Protein AF-A0AB39PQC6-F1 (afdb_monomer)

Organism: NCBI:txid3238628

pLDDT: mean 89.3, std 11.29, range [40.22, 97.56]

Foldseek 3Di:
DDDDPPPPDPDDPVRVVVVVVVCVVCVVVVVLVVVVVVVVVPDDQQDWDDDPNDIDGHHDPLLVVLLVQLVVLVVLLVVLVVVVVVVDDDDPVSVVSNVVSVVSNVVSCVSCVVVVRCVSVVDD

Nearest PDB structures (foldseek):
  6s1k-assembly1_E  TM=5.205E-01  e=8.212E+00  Escherichia coli str. K-12 substr. MG1655star
  9c3f-assembly1_A  TM=5.166E-01  e=9.930E+00  Escherichia coli

Solvent-accessible surface area (backbone atoms only — not comparable to full-atom values): 7220 Å² total; per-residue (Å²): 140,84,84,82,75,80,78,77,72,78,73,53,73,69,54,50,56,48,49,53,51,50,52,63,66,44,46,60,59,55,51,50,51,52,51,50,52,57,55,58,73,69,56,51,74,76,41,70,48,74,56,96,90,41,81,45,69,41,65,51,68,71,50,54,50,25,50,52,46,25,54,54,21,48,52,52,37,51,55,51,50,53,46,47,71,69,71,47,85,69,53,76,65,55,54,50,52,38,55,51,21,55,52,44,31,51,54,18,48,50,52,24,50,76,71,72,45,35,68,82,74,77,52,128

Mean predicted aligned error: 9.03 Å

Radius of gyration: 25.2 Å; Cα contacts (8 Å, |Δi|>4): 73; chains: 1; bounding box: 43×42×68 Å

Sequence (124 aa):
MTTATTPTSPLSPAAEAALHRLEAAFSPVLAEQRSIEHRLARLAVGESATVNGTEVTVVSLAVAEALTVHETAAVRAAELAAKAASGVDLPALDVRAWGFAEELMAGARATLAKAGRLDLIGVS

Structure (mmCIF, N/CA/C/O backbone):
data_AF-A0AB39PQC6-F1
#
_entry.id   AF-A0AB39PQC6-F1
#
loop_
_atom_site.group_PDB
_atom_site.id
_atom_site.type_symbol
_atom_site.label_atom_id
_atom_site.label_alt_id
_atom_site.label_comp_id
_atom_site.label_asym_id
_atom_site.label_entity_id
_atom_site.label_seq_id
_atom_site.pdbx_PDB_ins_code
_atom_site.Cartn_x
_atom_site.Cartn_y
_atom_site.Cartn_z
_atom_site.occupancy
_atom_site.B_iso_or_equiv
_atom_site.auth_seq_id
_atom_site.auth_comp_id
_atom_site.auth_asym_id
_atom_site.auth_atom_id
_atom_site.pdbx_PDB_model_num
ATOM 1 N N . MET A 1 1 ? 26.609 6.026 48.887 1.00 45.53 1 MET A N 1
ATOM 2 C CA . MET A 1 1 ? 25.686 5.893 47.739 1.00 45.53 1 MET A CA 1
ATOM 3 C C . MET A 1 1 ? 24.446 6.700 48.068 1.00 45.53 1 MET A C 1
ATOM 5 O O . MET A 1 1 ? 23.686 6.283 48.927 1.00 45.53 1 MET A O 1
ATOM 9 N N . THR A 1 2 ? 24.301 7.885 47.482 1.00 40.22 2 THR A N 1
ATOM 10 C CA . THR A 1 2 ? 23.193 8.808 47.767 1.00 40.22 2 THR A CA 1
ATOM 11 C C . THR A 1 2 ? 22.252 8.772 46.570 1.00 40.22 2 THR A C 1
ATOM 13 O O . THR A 1 2 ? 22.632 9.173 45.474 1.00 40.22 2 THR A O 1
ATOM 16 N N . THR A 1 3 ? 21.053 8.223 46.749 1.00 52.97 3 THR A N 1
ATOM 17 C CA . THR A 1 3 ? 20.003 8.219 45.728 1.00 52.97 3 THR A CA 1
ATOM 18 C C . THR A 1 3 ? 19.433 9.628 45.610 1.00 52.97 3 THR A C 1
ATOM 20 O O . THR A 1 3 ? 18.720 10.085 46.501 1.00 52.97 3 THR A O 1
ATOM 23 N N . ALA A 1 4 ? 19.764 10.332 44.529 1.00 46.00 4 ALA A N 1
ATOM 24 C CA . ALA A 1 4 ? 19.100 11.577 44.175 1.00 46.00 4 ALA A CA 1
ATOM 25 C C . ALA A 1 4 ? 17.683 11.250 43.683 1.00 46.00 4 ALA A C 1
ATOM 27 O O . ALA A 1 4 ? 17.484 10.858 42.537 1.00 46.00 4 ALA A O 1
ATOM 28 N N . THR A 1 5 ? 16.691 11.386 44.559 1.00 61.34 5 THR A N 1
ATOM 29 C CA . THR A 1 5 ? 15.297 11.543 44.144 1.00 61.34 5 THR A CA 1
ATOM 30 C C . THR A 1 5 ? 15.177 12.935 43.546 1.00 61.34 5 THR A C 1
ATOM 32 O O . THR A 1 5 ? 15.201 13.916 44.288 1.00 61.34 5 THR A O 1
ATOM 35 N N . THR A 1 6 ? 15.102 13.054 42.223 1.00 59.78 6 THR A N 1
ATOM 36 C CA . THR A 1 6 ? 14.716 14.321 41.597 1.00 59.78 6 THR A CA 1
ATOM 37 C C . THR A 1 6 ? 13.304 14.648 42.090 1.00 59.78 6 THR A C 1
ATOM 39 O O . THR A 1 6 ? 12.382 13.893 41.778 1.00 59.78 6 THR A O 1
ATOM 42 N N . PRO A 1 7 ? 13.089 15.712 42.882 1.00 52.94 7 PRO A N 1
ATOM 43 C CA . PRO A 1 7 ? 11.742 16.138 43.199 1.00 52.94 7 PRO A CA 1
ATOM 44 C C . PRO A 1 7 ? 11.214 16.796 41.929 1.00 52.94 7 PRO A C 1
ATOM 46 O O . PRO A 1 7 ? 11.633 17.899 41.576 1.00 52.94 7 PRO A O 1
ATOM 49 N N . THR A 1 8 ? 10.339 16.118 41.191 1.00 69.19 8 THR A N 1
ATOM 50 C CA . THR A 1 8 ? 9.530 16.809 40.191 1.00 69.19 8 THR A CA 1
ATOM 51 C C . THR A 1 8 ? 8.573 17.680 40.988 1.00 69.19 8 THR A C 1
ATOM 53 O O . THR A 1 8 ? 7.613 17.176 41.568 1.00 69.19 8 THR A O 1
ATOM 56 N N . SER A 1 9 ? 8.895 18.969 41.120 1.00 72.44 9 SER A N 1
ATOM 57 C CA . SER A 1 9 ? 7.974 19.939 41.705 1.00 72.44 9 SER A CA 1
ATOM 58 C C . SER A 1 9 ? 6.587 19.732 41.090 1.00 72.44 9 SER A C 1
ATOM 60 O O . SER A 1 9 ? 6.507 19.526 39.873 1.00 72.44 9 SER A O 1
ATOM 62 N N . PRO A 1 10 ? 5.508 19.757 41.893 1.00 77.56 10 PRO A N 1
ATOM 63 C CA . PRO A 1 10 ? 4.165 19.631 41.353 1.00 77.56 10 PRO A CA 1
ATOM 64 C C . PRO A 1 10 ? 3.957 20.690 40.268 1.00 77.56 10 PRO A C 1
ATOM 66 O O . PRO A 1 10 ? 4.463 21.813 40.377 1.00 77.56 10 PRO A O 1
ATOM 69 N N . LEU A 1 11 ? 3.263 20.302 39.197 1.00 80.06 11 LEU A N 1
ATOM 70 C CA . LEU A 1 11 ? 2.952 21.201 38.091 1.00 80.06 11 LEU A CA 1
ATOM 71 C C . LEU A 1 11 ? 2.292 22.466 38.640 1.00 80.06 11 LEU A C 1
ATOM 73 O O . LEU A 1 11 ? 1.484 22.418 39.567 1.00 80.06 11 LEU A O 1
ATOM 77 N N . SER A 1 12 ? 2.641 23.617 38.069 1.00 91.19 12 SER A N 1
ATOM 78 C CA . SER A 1 12 ? 1.917 24.836 38.405 1.00 91.19 12 SER A CA 1
ATOM 79 C C . SER A 1 12 ? 0.453 24.691 37.959 1.00 91.19 12 SER A C 1
ATOM 81 O O . SER A 1 12 ? 0.194 24.046 36.938 1.00 91.19 12 SER A O 1
ATOM 83 N N . PRO A 1 13 ? -0.509 25.339 38.638 1.00 91.50 13 PRO A N 1
ATOM 84 C CA . PRO A 1 13 ? -1.919 25.285 38.236 1.00 91.50 13 PRO A CA 1
ATOM 85 C C . PRO A 1 13 ? -2.149 25.696 36.772 1.00 91.50 13 PRO A C 1
ATOM 87 O O . PRO A 1 13 ? -3.032 25.181 36.091 1.00 91.50 13 PRO A O 1
ATOM 90 N N . ALA A 1 14 ? -1.316 26.604 36.254 1.00 91.88 14 ALA A N 1
ATOM 91 C CA . ALA A 1 14 ? -1.351 27.010 34.853 1.00 91.88 14 ALA A CA 1
ATOM 92 C C . ALA A 1 14 ? -0.907 25.888 33.896 1.00 91.88 14 ALA A C 1
ATOM 94 O O . ALA A 1 14 ? -1.495 25.737 32.824 1.00 91.88 14 ALA A O 1
ATOM 95 N N . ALA A 1 15 ? 0.110 25.106 34.273 1.00 90.06 15 ALA A N 1
ATOM 96 C CA . ALA A 1 15 ? 0.572 23.962 33.492 1.00 90.06 15 ALA A CA 1
ATOM 97 C C . ALA A 1 15 ? -0.457 22.820 33.501 1.00 90.06 15 ALA A C 1
ATOM 99 O O . ALA A 1 15 ? -0.721 22.233 32.456 1.00 90.06 15 ALA A O 1
ATOM 100 N N . GLU A 1 16 ? -1.106 22.567 34.637 1.00 92.19 16 GLU A N 1
ATOM 101 C CA . GLU A 1 16 ? -2.185 21.579 34.759 1.00 92.19 16 GLU A CA 1
ATOM 102 C C . GLU A 1 16 ? -3.410 21.965 33.910 1.00 92.19 16 GLU A C 1
ATOM 104 O O . GLU A 1 16 ? -3.900 21.176 33.102 1.00 92.19 16 GLU A O 1
ATOM 109 N N . ALA A 1 17 ? -3.835 23.232 33.969 1.00 93.19 17 ALA A N 1
ATOM 110 C CA . ALA A 1 17 ? -4.906 23.744 33.115 1.00 93.19 17 ALA A CA 1
ATOM 111 C C . ALA A 1 17 ? -4.545 23.736 31.615 1.00 93.19 17 ALA A C 1
ATOM 113 O O . ALA A 1 17 ? -5.422 23.633 30.754 1.00 93.19 17 ALA A O 1
ATOM 114 N N . ALA A 1 18 ? -3.264 23.883 31.261 1.00 93.62 18 ALA A N 1
ATOM 115 C CA . ALA A 1 18 ? -2.808 23.732 29.880 1.00 93.62 18 ALA A CA 1
ATOM 116 C C . ALA A 1 18 ? -2.869 22.267 29.421 1.00 93.62 18 ALA A C 1
ATOM 118 O O . ALA A 1 18 ? -3.354 22.011 28.320 1.00 93.62 18 ALA A O 1
ATOM 119 N N . LEU A 1 19 ? -2.459 21.321 30.271 1.00 92.62 19 LEU A N 1
ATOM 120 C CA . LEU A 1 19 ? -2.530 19.890 29.980 1.00 92.62 19 LEU A CA 1
ATOM 121 C C . LEU A 1 19 ? -3.979 19.433 29.768 1.00 92.62 19 LEU A C 1
ATOM 123 O O . LEU A 1 19 ? -4.273 18.829 28.743 1.00 92.62 19 LEU A O 1
ATOM 127 N N . HIS A 1 20 ? -4.904 19.828 30.645 1.00 93.12 20 HIS A N 1
ATOM 128 C CA . HIS A 1 20 ? -6.323 19.500 30.477 1.00 93.12 20 HIS A CA 1
ATOM 129 C C . HIS A 1 20 ? -6.934 20.079 29.198 1.00 93.12 20 HIS A C 1
ATOM 131 O O . HIS A 1 20 ? -7.765 19.436 28.560 1.00 93.12 20 HIS A O 1
ATOM 137 N N . ARG A 1 21 ? -6.517 21.282 28.781 1.00 94.81 21 ARG A N 1
ATOM 138 C CA . ARG A 1 21 ? -6.952 21.851 27.495 1.00 94.81 21 ARG A CA 1
ATOM 139 C C . ARG A 1 21 ? -6.403 21.066 26.308 1.00 94.81 21 ARG A C 1
ATOM 141 O O . ARG A 1 21 ? -7.135 20.877 25.342 1.00 94.81 21 ARG A O 1
ATOM 148 N N . LEU A 1 22 ? -5.154 20.602 26.379 1.00 93.75 22 LEU A N 1
ATOM 149 C CA . LEU A 1 22 ? -4.573 19.736 25.351 1.00 93.75 22 LEU A CA 1
ATOM 150 C C . LEU A 1 22 ? -5.313 18.396 25.285 1.00 93.75 22 LEU A C 1
ATOM 152 O O . LEU A 1 22 ? -5.745 17.998 24.209 1.00 93.75 22 LEU A O 1
ATOM 156 N N . GLU A 1 23 ? -5.535 17.738 26.422 1.00 93.25 23 GLU A N 1
ATOM 157 C CA . GLU A 1 23 ? -6.298 16.487 26.493 1.00 93.25 23 GLU A CA 1
ATOM 158 C C . GLU A 1 23 ? -7.704 16.650 25.910 1.00 93.25 23 GLU A C 1
ATOM 160 O O . GLU A 1 23 ? -8.120 15.858 25.064 1.00 93.25 23 GLU A O 1
ATOM 165 N N . ALA A 1 24 ? -8.416 17.714 26.294 1.00 93.44 24 ALA A N 1
ATOM 166 C CA . ALA A 1 24 ? -9.741 18.012 25.764 1.00 93.44 24 ALA A CA 1
ATOM 167 C C . ALA A 1 24 ? -9.720 18.281 24.250 1.00 93.44 24 ALA A C 1
ATOM 169 O O . ALA A 1 24 ? -10.634 17.855 23.546 1.00 93.44 24 ALA A O 1
ATOM 170 N N . ALA A 1 25 ? -8.680 18.946 23.740 1.00 94.69 25 ALA A N 1
ATOM 171 C CA . ALA A 1 25 ? -8.533 19.229 22.315 1.00 94.69 25 ALA A CA 1
ATOM 172 C C . ALA A 1 25 ? -8.248 17.967 21.482 1.00 94.69 25 ALA A C 1
ATOM 174 O O . ALA A 1 25 ? -8.769 17.842 20.376 1.00 94.69 25 ALA A O 1
ATOM 175 N N . PHE A 1 26 ? -7.455 17.021 21.999 1.00 94.38 26 PHE A N 1
ATOM 176 C CA . PHE A 1 26 ? -7.090 15.795 21.275 1.00 94.38 26 PHE A CA 1
ATOM 177 C C . PHE A 1 26 ? -8.070 14.633 21.472 1.00 94.38 26 PHE A C 1
ATOM 179 O O . PHE A 1 26 ? -8.106 13.722 20.644 1.00 94.38 26 PHE A O 1
ATOM 186 N N . SER A 1 27 ? -8.883 14.654 22.532 1.00 95.56 27 SER A N 1
ATOM 187 C CA . SER A 1 27 ? -9.827 13.574 22.846 1.00 95.56 27 SER A CA 1
ATOM 188 C C . SER A 1 27 ? -10.765 13.208 21.680 1.00 95.56 27 SER A C 1
ATOM 190 O O . SER A 1 27 ? -10.879 12.015 21.382 1.00 95.56 27 SER A O 1
ATOM 192 N N . PRO A 1 28 ? -11.366 14.165 20.937 1.00 93.88 28 PRO A N 1
ATOM 193 C CA . PRO A 1 28 ? -12.215 13.836 19.790 1.00 93.88 28 PRO A CA 1
ATOM 194 C C . PRO A 1 28 ? -11.461 13.099 18.677 1.00 93.88 28 PRO A C 1
ATOM 196 O O . PRO A 1 28 ? -11.963 12.105 18.160 1.00 93.88 28 PRO A O 1
ATOM 199 N N . VAL A 1 29 ? -10.237 13.536 18.360 1.00 93.62 29 VAL A N 1
ATOM 200 C CA . VAL A 1 29 ? -9.404 12.928 17.308 1.00 93.62 29 VAL A CA 1
ATOM 201 C C . VAL A 1 29 ? -9.011 11.502 17.688 1.00 93.62 29 VAL A C 1
ATOM 203 O O . VAL A 1 29 ? -9.097 10.591 16.869 1.00 93.62 29 VAL A O 1
ATOM 206 N N . LEU A 1 30 ? -8.641 11.273 18.951 1.00 92.81 30 LEU A N 1
ATOM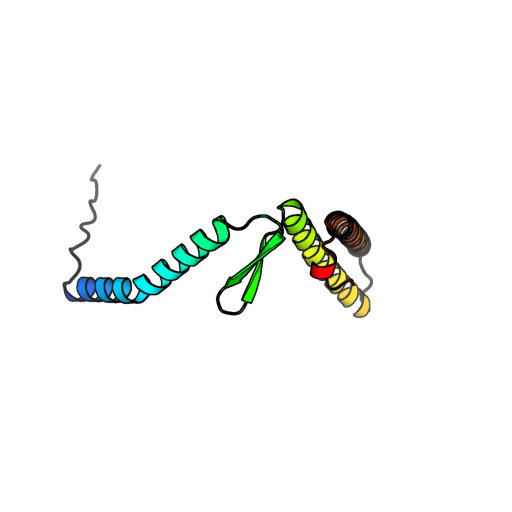 207 C CA . LEU A 1 30 ? -8.323 9.930 19.444 1.00 92.81 30 LEU A CA 1
ATOM 208 C C . LEU A 1 30 ? -9.554 9.012 19.455 1.00 92.81 30 LEU A C 1
ATOM 210 O O . LEU A 1 30 ? -9.440 7.822 19.158 1.00 92.81 30 LEU A O 1
ATOM 214 N N . ALA A 1 31 ? -10.731 9.544 19.794 1.00 93.62 31 ALA A N 1
ATOM 215 C CA . ALA A 1 31 ? -11.981 8.790 19.749 1.00 93.62 31 ALA A CA 1
ATOM 216 C C . ALA A 1 31 ? -12.358 8.406 18.309 1.00 93.62 31 ALA A C 1
ATOM 218 O O . ALA A 1 31 ? -12.741 7.262 18.055 1.00 93.62 31 ALA A O 1
ATOM 219 N N . GLU A 1 32 ? -12.201 9.333 17.363 1.00 92.94 32 GLU A N 1
ATOM 220 C CA . GLU A 1 32 ? -12.415 9.084 15.939 1.00 92.94 32 GLU A CA 1
ATOM 221 C C . GLU A 1 32 ? -11.437 8.038 15.397 1.00 92.94 32 GLU A C 1
ATOM 223 O O . GLU A 1 32 ? -11.872 7.067 14.777 1.00 92.94 32 GLU A O 1
ATOM 228 N N . GLN A 1 33 ? -10.143 8.161 15.706 1.00 93.06 33 GLN A N 1
ATOM 229 C CA . GLN A 1 33 ? -9.131 7.183 15.309 1.00 93.06 33 GLN A CA 1
ATOM 230 C C . GLN A 1 33 ? -9.490 5.772 15.792 1.00 93.06 33 GLN A C 1
ATOM 232 O O . GLN A 1 33 ? -9.517 4.839 14.994 1.00 93.06 33 GLN A O 1
ATOM 237 N N . ARG A 1 34 ? -9.840 5.606 17.074 1.00 94.50 34 ARG A N 1
ATOM 238 C CA . ARG A 1 34 ? -10.240 4.295 17.619 1.00 94.50 34 ARG A CA 1
ATOM 239 C C . ARG A 1 34 ? -11.502 3.749 16.958 1.00 94.50 34 ARG A C 1
ATOM 241 O O . ARG A 1 34 ? -11.621 2.543 16.756 1.00 94.50 34 ARG A O 1
ATOM 248 N N . SER A 1 35 ? -12.451 4.622 16.624 1.00 93.00 35 SER A N 1
ATOM 249 C CA . SER A 1 35 ? -13.657 4.239 15.886 1.00 93.00 35 SER A CA 1
ATOM 250 C C . SER A 1 35 ? -13.310 3.731 14.484 1.00 93.00 35 SER A C 1
ATOM 252 O O . SER A 1 35 ? -13.818 2.691 14.062 1.00 93.00 35 SER A O 1
ATOM 254 N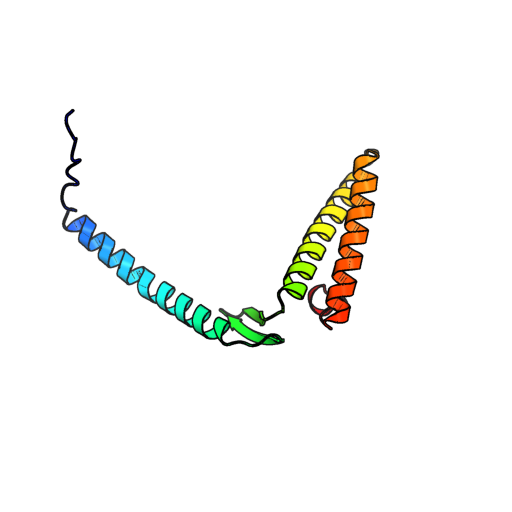 N . ILE A 1 36 ? -12.399 4.413 13.781 1.00 93.00 36 ILE A N 1
ATOM 255 C CA . ILE A 1 36 ? -11.882 3.981 12.478 1.00 93.00 36 ILE A CA 1
ATOM 256 C C . ILE A 1 36 ? -11.171 2.633 12.612 1.00 93.00 36 ILE A C 1
ATOM 258 O O . ILE A 1 36 ? -11.527 1.702 11.897 1.00 93.00 36 ILE A O 1
ATOM 262 N N . GLU A 1 37 ? -10.241 2.487 13.557 1.00 93.00 37 GLU A N 1
ATOM 263 C CA . GLU A 1 37 ? -9.526 1.230 13.815 1.00 93.00 37 GLU A CA 1
ATOM 264 C C . GLU A 1 37 ? -10.498 0.075 14.079 1.00 93.00 37 GLU A C 1
ATOM 266 O O . GLU A 1 37 ? -10.382 -0.988 13.471 1.00 93.00 37 GLU A O 1
ATOM 271 N N . HIS A 1 38 ? -11.510 0.292 14.924 1.00 93.69 38 HIS A N 1
ATOM 272 C CA . HIS A 1 38 ? -12.511 -0.726 15.223 1.00 93.69 38 HIS A CA 1
ATOM 273 C C . HIS A 1 38 ? -13.365 -1.089 14.003 1.00 93.69 38 HIS A C 1
ATOM 275 O O . HIS A 1 38 ? -13.695 -2.258 13.809 1.00 93.69 38 HIS A O 1
ATOM 281 N N . ARG A 1 39 ? -13.727 -0.109 13.169 1.00 91.31 39 ARG A N 1
ATOM 282 C CA . ARG A 1 39 ? -14.455 -0.355 11.916 1.00 91.31 39 ARG A CA 1
ATOM 283 C C . ARG A 1 39 ? -13.606 -1.160 10.936 1.00 91.31 39 ARG A C 1
ATOM 285 O O . ARG A 1 39 ? -14.099 -2.143 10.398 1.00 91.31 39 ARG A O 1
ATOM 292 N N . LEU A 1 40 ? -12.347 -0.772 10.742 1.00 91.69 40 LEU A N 1
ATOM 293 C CA . LEU A 1 40 ? -11.429 -1.435 9.815 1.00 91.69 40 LEU A CA 1
ATOM 294 C C . LEU A 1 40 ? -11.084 -2.859 10.264 1.00 91.69 40 LEU A C 1
ATOM 296 O O . LEU A 1 40 ? -11.050 -3.761 9.436 1.00 91.69 40 LEU A O 1
ATOM 300 N N . ALA A 1 41 ? -10.912 -3.093 11.567 1.00 91.44 41 ALA A N 1
ATOM 301 C CA . ALA A 1 41 ? -10.612 -4.418 12.115 1.00 91.44 41 ALA A CA 1
ATOM 302 C C . ALA A 1 41 ? -11.730 -5.455 11.895 1.00 91.44 41 ALA A C 1
ATOM 304 O O . ALA A 1 41 ? -11.504 -6.650 12.074 1.00 91.44 41 ALA A O 1
ATOM 305 N N . ARG A 1 42 ? -12.943 -5.010 11.545 1.00 93.56 42 ARG A N 1
ATOM 306 C CA . ARG A 1 42 ? -14.094 -5.884 11.277 1.00 93.56 42 ARG A CA 1
ATOM 307 C C . ARG A 1 42 ? -14.268 -6.213 9.799 1.00 93.56 42 ARG A C 1
ATOM 309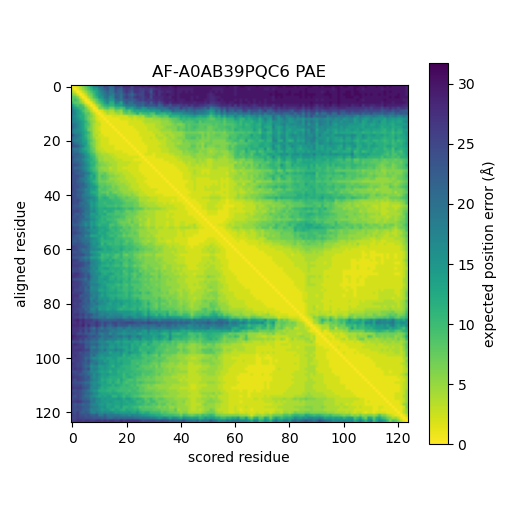 O O . ARG A 1 42 ? -15.112 -7.050 9.493 1.00 93.56 42 ARG A O 1
ATOM 316 N N . LEU A 1 43 ? -13.510 -5.563 8.919 1.00 94.56 43 LEU A N 1
ATOM 317 C CA . LEU A 1 43 ? -13.591 -5.797 7.486 1.00 94.56 43 LEU A CA 1
ATOM 318 C C . LEU A 1 43 ? -12.894 -7.107 7.118 1.00 94.56 43 LEU A C 1
ATOM 320 O O . LEU A 1 43 ? -11.783 -7.394 7.572 1.00 94.56 43 LEU A O 1
ATOM 324 N N . ALA A 1 44 ? -13.543 -7.894 6.268 1.00 93.75 44 ALA A N 1
ATOM 325 C CA . ALA A 1 44 ? -12.950 -9.082 5.674 1.00 93.75 44 ALA A CA 1
ATOM 326 C C . ALA A 1 44 ? -12.070 -8.724 4.463 1.00 93.75 44 ALA A C 1
ATOM 328 O O . ALA A 1 44 ? -12.207 -7.665 3.853 1.00 93.75 44 ALA A O 1
ATOM 329 N N . VAL A 1 45 ? -11.168 -9.632 4.074 1.00 92.69 45 VAL A N 1
ATOM 330 C CA . VAL A 1 45 ? -10.368 -9.471 2.848 1.00 92.69 45 VAL A CA 1
ATOM 331 C C . VAL A 1 45 ? -11.292 -9.308 1.638 1.00 92.69 45 VAL A C 1
ATOM 333 O O . VAL A 1 45 ? -12.168 -10.137 1.408 1.00 92.69 45 VAL A O 1
ATOM 336 N N . GLY A 1 46 ? -11.054 -8.261 0.850 1.00 90.06 46 GLY A N 1
ATOM 337 C CA . GLY A 1 46 ? -11.861 -7.876 -0.306 1.00 90.06 46 GLY A CA 1
ATOM 338 C C . GLY A 1 46 ? -12.939 -6.835 0.001 1.00 90.06 46 GLY A C 1
ATOM 339 O O . GLY A 1 46 ? -13.471 -6.250 -0.937 1.00 90.06 46 GLY A O 1
ATOM 340 N N . GLU A 1 47 ? -13.241 -6.562 1.273 1.00 94.50 47 GLU A N 1
ATOM 341 C CA . GLU A 1 47 ? -14.179 -5.501 1.646 1.00 94.50 47 GLU A CA 1
ATOM 342 C C . GLU A 1 47 ? -13.522 -4.118 1.602 1.00 94.50 47 GLU A C 1
ATOM 344 O O . GLU A 1 47 ? -12.327 -3.964 1.878 1.00 94.50 47 GLU A O 1
ATOM 349 N N . SER A 1 48 ? -14.332 -3.105 1.289 1.00 93.06 48 SER A N 1
ATOM 350 C CA . SER A 1 48 ? -13.919 -1.703 1.228 1.00 93.06 48 SER A CA 1
ATOM 351 C C . SER A 1 48 ? -14.669 -0.851 2.248 1.00 93.06 48 SER A C 1
ATOM 353 O O . SER A 1 48 ? -15.832 -1.103 2.567 1.00 93.06 48 SER A O 1
ATOM 355 N N . ALA A 1 49 ? -14.020 0.209 2.722 1.00 94.00 49 ALA A N 1
ATOM 356 C CA . ALA A 1 49 ? -14.639 1.256 3.521 1.00 94.00 49 ALA A CA 1
ATOM 357 C C . ALA A 1 49 ? -14.071 2.629 3.162 1.00 94.00 49 ALA A C 1
ATOM 359 O O . ALA A 1 49 ? -12.910 2.762 2.788 1.00 94.00 49 ALA A O 1
ATOM 360 N N . THR A 1 50 ? -14.874 3.676 3.341 1.00 94.12 50 THR A N 1
ATOM 361 C CA . THR A 1 50 ? -14.404 5.058 3.211 1.00 94.12 50 THR A CA 1
ATOM 362 C C . THR A 1 50 ? -13.897 5.577 4.557 1.00 94.12 50 THR A C 1
ATOM 364 O O . THR A 1 50 ? -14.640 5.608 5.547 1.00 94.12 50 THR A O 1
ATOM 367 N N . VAL A 1 51 ? -12.640 6.017 4.579 1.00 92.38 51 VAL A N 1
ATOM 368 C CA . VAL A 1 51 ? -11.967 6.671 5.706 1.00 92.38 51 VAL A CA 1
ATOM 369 C C . VAL A 1 51 ? -11.581 8.077 5.262 1.00 92.38 51 VAL A C 1
ATOM 371 O O . VAL A 1 51 ? -10.779 8.240 4.349 1.00 92.38 51 VAL A O 1
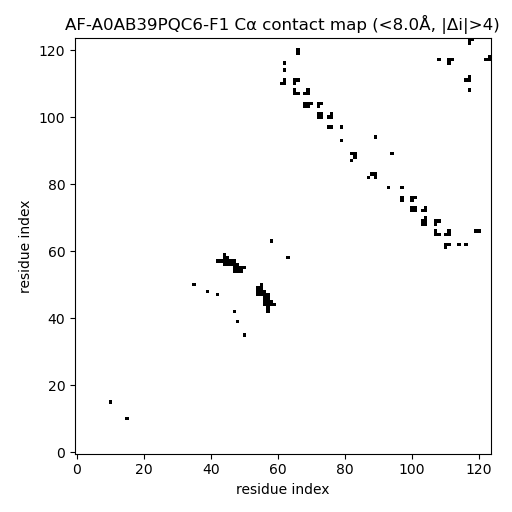ATOM 374 N N . ASN A 1 52 ? -12.176 9.105 5.873 1.00 90.38 52 ASN A N 1
ATOM 375 C CA . ASN A 1 52 ? -11.896 10.516 5.563 1.00 90.38 52 ASN A CA 1
ATOM 376 C C . ASN A 1 52 ? -11.991 10.853 4.059 1.00 90.38 52 ASN A C 1
ATOM 378 O O . ASN A 1 52 ? -11.156 11.568 3.515 1.00 90.38 52 ASN A O 1
ATOM 382 N N . GLY A 1 53 ? -12.991 10.292 3.369 1.00 91.88 53 GLY A N 1
ATOM 383 C CA . GLY A 1 53 ? -13.194 10.472 1.924 1.00 91.88 53 GLY A CA 1
ATOM 384 C C . GLY A 1 53 ? -12.307 9.600 1.028 1.00 91.88 53 GLY A C 1
ATOM 385 O O . GLY A 1 53 ? -12.498 9.600 -0.183 1.00 91.88 53 GLY A O 1
ATOM 386 N N . THR A 1 54 ? -11.384 8.829 1.604 1.00 92.12 54 THR A N 1
ATOM 387 C CA . THR A 1 54 ? -10.521 7.890 0.878 1.00 92.12 54 THR A CA 1
ATOM 388 C C . THR A 1 54 ? -11.101 6.486 0.967 1.00 92.12 54 THR A C 1
ATOM 390 O O . THR A 1 54 ? -11.396 6.006 2.062 1.00 92.12 54 THR A O 1
ATOM 393 N N . GLU A 1 55 ? -11.290 5.821 -0.169 1.00 91.88 55 GLU A N 1
ATOM 394 C CA . GLU A 1 55 ? -11.655 4.405 -0.187 1.00 91.88 55 GLU A CA 1
ATOM 395 C C . GLU A 1 55 ? -10.443 3.545 0.193 1.00 91.88 55 GLU A C 1
ATOM 397 O O . GLU A 1 55 ? -9.346 3.720 -0.332 1.00 91.88 55 GLU A O 1
ATOM 402 N N . VAL A 1 56 ? -10.648 2.624 1.130 1.00 91.88 56 VAL A N 1
ATOM 403 C CA . VAL A 1 56 ? -9.643 1.683 1.617 1.00 91.88 56 VAL A CA 1
ATOM 404 C C . VAL A 1 56 ? -10.203 0.278 1.455 1.00 91.88 56 VAL A C 1
ATOM 406 O O . VAL A 1 56 ? -11.283 -0.007 1.966 1.00 91.88 56 VAL A O 1
ATOM 409 N N . THR A 1 57 ? -9.463 -0.604 0.786 1.00 92.19 57 THR A N 1
ATOM 410 C CA . THR A 1 57 ? -9.829 -2.017 0.610 1.00 92.19 57 THR A CA 1
ATOM 411 C C . THR A 1 57 ? -8.907 -2.905 1.427 1.00 92.19 57 THR A C 1
ATOM 413 O O . THR A 1 57 ? -7.684 -2.780 1.348 1.00 92.19 57 THR A O 1
ATOM 416 N N . VAL A 1 58 ? -9.475 -3.853 2.169 1.00 94.12 58 VAL A N 1
ATOM 417 C CA . VAL A 1 58 ? -8.682 -4.858 2.877 1.00 94.12 58 VAL A CA 1
ATOM 418 C C . VAL A 1 58 ? -8.157 -5.881 1.881 1.00 94.12 58 VAL A C 1
ATOM 420 O O . VAL A 1 58 ? -8.905 -6.476 1.106 1.00 94.12 58 VAL A O 1
ATOM 423 N N . VAL A 1 59 ? -6.853 -6.123 1.920 1.00 94.38 59 VAL A N 1
ATOM 424 C CA . VAL A 1 59 ? -6.187 -7.134 1.101 1.00 94.38 59 VAL A CA 1
ATOM 425 C C . VAL A 1 59 ? -5.547 -8.195 1.986 1.00 94.38 59 VAL A C 1
ATOM 427 O O . VAL A 1 59 ? -5.306 -7.979 3.172 1.00 94.38 59 VAL A O 1
ATOM 430 N N . SER A 1 60 ? -5.270 -9.365 1.412 1.00 94.75 60 SER A N 1
ATOM 431 C CA . SER A 1 60 ? -4.453 -10.361 2.108 1.00 94.75 60 SER A CA 1
ATOM 432 C C . SER A 1 60 ? -3.019 -9.852 2.289 1.00 94.75 60 SER A C 1
ATOM 434 O O . SER A 1 60 ? -2.539 -9.056 1.478 1.00 94.75 60 SER A O 1
ATOM 436 N N . LEU A 1 61 ? -2.310 -10.365 3.300 1.00 94.44 61 LEU A N 1
ATOM 437 C CA . LEU A 1 61 ? -0.899 -10.030 3.525 1.00 94.44 61 LEU A CA 1
ATOM 438 C C . LEU A 1 61 ? -0.047 -10.282 2.270 1.00 94.44 61 LEU A C 1
ATOM 440 O O . LEU A 1 61 ? 0.719 -9.414 1.875 1.00 94.44 61 LEU A O 1
ATOM 444 N N . ALA A 1 62 ? -0.263 -11.404 1.579 1.00 94.38 62 ALA A N 1
ATOM 445 C CA . ALA A 1 62 ? 0.459 -11.730 0.348 1.00 94.38 62 ALA A CA 1
ATOM 446 C C . ALA A 1 62 ? 0.237 -10.697 -0.775 1.00 94.38 62 ALA A C 1
ATOM 448 O O . ALA A 1 62 ? 1.149 -10.415 -1.548 1.00 94.38 62 ALA A O 1
ATOM 449 N N . VAL A 1 63 ? -0.965 -10.115 -0.871 1.00 96.19 63 VAL A N 1
ATOM 450 C CA . VAL A 1 63 ? -1.259 -9.040 -1.836 1.00 96.19 63 VAL A CA 1
ATOM 451 C C . VAL A 1 63 ? -0.580 -7.735 -1.421 1.00 96.19 63 VAL A C 1
ATOM 453 O O . VAL A 1 63 ? -0.006 -7.068 -2.276 1.00 96.19 63 VAL A O 1
ATOM 456 N N . ALA A 1 64 ? -0.595 -7.388 -0.130 1.00 95.62 64 ALA A N 1
ATOM 457 C CA . ALA A 1 64 ? 0.093 -6.200 0.380 1.00 95.62 64 ALA A CA 1
ATOM 458 C C . ALA A 1 64 ? 1.619 -6.281 0.175 1.00 95.62 64 ALA A C 1
ATOM 460 O O . ALA A 1 64 ? 2.243 -5.318 -0.273 1.00 95.62 64 ALA A O 1
ATOM 461 N N . GLU A 1 65 ? 2.212 -7.446 0.446 1.00 97.12 65 GLU A N 1
ATOM 462 C CA . GLU A 1 65 ? 3.633 -7.716 0.211 1.00 97.12 65 GLU A CA 1
ATOM 463 C C . GLU A 1 65 ? 3.973 -7.622 -1.278 1.00 97.12 65 GLU A C 1
ATOM 465 O O . GLU A 1 65 ? 4.922 -6.932 -1.647 1.00 97.12 65 GLU A O 1
ATOM 470 N N . ALA A 1 66 ? 3.170 -8.245 -2.148 1.00 96.50 66 ALA A N 1
ATOM 471 C CA . ALA A 1 66 ? 3.368 -8.161 -3.591 1.00 96.50 66 ALA A CA 1
ATOM 472 C C . ALA A 1 66 ? 3.277 -6.715 -4.103 1.00 96.50 66 ALA A C 1
ATOM 474 O O . ALA A 1 66 ? 4.116 -6.307 -4.902 1.00 96.50 66 ALA A O 1
ATOM 475 N N . LEU A 1 67 ? 2.312 -5.925 -3.620 1.00 96.19 67 LEU A N 1
ATOM 476 C CA . LEU A 1 67 ? 2.189 -4.513 -3.986 1.00 96.19 67 LEU A CA 1
ATOM 477 C C . LEU A 1 67 ? 3.435 -3.719 -3.565 1.00 96.19 67 LEU A C 1
ATOM 479 O O . LEU A 1 67 ? 4.032 -3.034 -4.390 1.00 96.19 67 LEU A O 1
ATOM 483 N N . THR A 1 68 ? 3.892 -3.903 -2.324 1.00 96.56 68 THR A N 1
ATOM 484 C CA . THR A 1 68 ? 5.095 -3.236 -1.793 1.00 96.56 68 THR A CA 1
ATOM 485 C C . THR A 1 68 ? 6.347 -3.589 -2.599 1.00 96.56 68 THR A C 1
ATOM 487 O O . THR A 1 68 ? 7.147 -2.713 -2.940 1.00 96.56 68 THR A O 1
ATOM 490 N N . VAL A 1 69 ? 6.525 -4.876 -2.926 1.00 97.56 69 VAL A N 1
ATOM 491 C CA . VAL A 1 69 ? 7.648 -5.355 -3.747 1.00 97.56 69 VAL A CA 1
ATOM 492 C C . VAL A 1 69 ? 7.584 -4.746 -5.143 1.00 97.56 69 VAL A C 1
ATOM 494 O O . VAL A 1 69 ? 8.601 -4.260 -5.634 1.00 97.56 69 VAL A O 1
ATOM 497 N N . HIS A 1 70 ? 6.402 -4.736 -5.764 1.00 97.19 70 HIS A N 1
ATOM 498 C CA . HIS A 1 70 ? 6.211 -4.155 -7.087 1.00 97.19 70 HIS A CA 1
ATOM 499 C C . HIS A 1 70 ? 6.555 -2.662 -7.105 1.00 97.19 70 HIS A C 1
ATOM 501 O O . HIS A 1 70 ? 7.338 -2.236 -7.948 1.00 97.19 70 HIS A O 1
ATOM 507 N N . GLU A 1 71 ? 6.016 -1.874 -6.172 1.00 96.44 71 GLU A N 1
ATOM 508 C CA . GLU A 1 71 ? 6.272 -0.430 -6.077 1.00 96.44 71 GLU A CA 1
ATOM 509 C C . GLU A 1 71 ? 7.755 -0.129 -5.852 1.00 96.44 71 GLU A C 1
ATOM 511 O O . GLU A 1 71 ? 8.346 0.679 -6.569 1.00 96.44 71 GLU A O 1
ATOM 516 N N . THR A 1 72 ? 8.383 -0.831 -4.906 1.00 96.75 72 THR A N 1
ATOM 517 C CA . THR A 1 72 ? 9.806 -0.647 -4.589 1.00 96.75 72 THR A CA 1
ATOM 518 C C . THR A 1 72 ? 10.687 -0.977 -5.793 1.00 96.75 72 THR A C 1
ATOM 520 O O . THR A 1 72 ? 11.600 -0.221 -6.134 1.00 96.75 72 THR A O 1
ATOM 523 N N . ALA A 1 73 ? 10.410 -2.096 -6.465 1.00 95.62 73 ALA A N 1
ATOM 524 C CA . ALA A 1 73 ? 11.157 -2.510 -7.644 1.00 95.62 73 ALA A CA 1
ATOM 525 C C . ALA A 1 73 ? 10.928 -1.559 -8.832 1.00 95.62 73 ALA A C 1
ATOM 527 O O . ALA A 1 73 ? 11.888 -1.217 -9.520 1.00 95.62 73 ALA A O 1
ATOM 528 N N . ALA A 1 74 ? 9.705 -1.056 -9.023 1.00 95.62 74 ALA A N 1
ATOM 529 C CA . ALA A 1 74 ? 9.381 -0.087 -10.069 1.00 95.62 74 ALA A CA 1
ATOM 530 C C . ALA A 1 74 ? 10.104 1.253 -9.868 1.00 95.62 74 ALA A C 1
ATOM 532 O O . ALA A 1 74 ? 10.688 1.777 -10.818 1.00 95.62 74 ALA A O 1
ATOM 533 N N . VAL A 1 75 ? 10.135 1.779 -8.636 1.00 96.50 75 VAL A N 1
ATOM 534 C CA . VAL A 1 75 ? 10.922 2.980 -8.302 1.00 96.50 75 VAL A CA 1
ATOM 535 C C . VAL A 1 75 ? 12.395 2.743 -8.619 1.00 96.50 75 VAL A C 1
ATOM 537 O O . VAL A 1 75 ? 13.022 3.559 -9.297 1.00 96.50 75 VAL A O 1
ATOM 540 N N . ARG A 1 76 ? 12.946 1.595 -8.208 1.00 94.94 76 ARG A N 1
ATOM 541 C CA . ARG A 1 76 ? 14.358 1.292 -8.450 1.00 94.94 76 ARG A CA 1
ATOM 542 C C . ARG A 1 76 ? 14.689 1.141 -9.936 1.00 94.94 76 ARG A C 1
ATOM 544 O O . ARG A 1 76 ? 15.727 1.632 -10.379 1.00 94.94 76 ARG A O 1
ATOM 551 N N . ALA A 1 77 ? 13.824 0.489 -10.707 1.00 93.25 77 ALA A N 1
ATOM 552 C CA . ALA A 1 77 ? 13.976 0.374 -12.153 1.00 93.25 77 ALA A CA 1
ATOM 553 C C . ALA A 1 77 ? 13.938 1.757 -12.826 1.00 93.25 77 ALA A C 1
ATOM 555 O O . ALA A 1 77 ? 14.782 2.048 -13.672 1.00 93.25 77 ALA A O 1
ATOM 556 N N . ALA A 1 78 ? 13.032 2.645 -12.398 1.00 93.69 78 ALA A N 1
ATOM 557 C CA . ALA A 1 78 ? 12.950 4.013 -12.907 1.00 93.69 78 ALA A CA 1
ATOM 558 C C . ALA A 1 78 ? 14.215 4.836 -12.597 1.00 93.69 78 ALA A C 1
ATOM 560 O O . ALA A 1 78 ? 14.715 5.542 -13.473 1.00 93.69 78 ALA A O 1
ATOM 561 N N . GLU A 1 79 ? 14.778 4.712 -11.392 1.00 93.25 79 GLU A N 1
ATOM 562 C CA . GLU A 1 79 ? 16.051 5.353 -11.028 1.00 93.25 79 GLU A CA 1
ATOM 563 C C . GLU A 1 79 ? 17.214 4.876 -11.911 1.00 93.25 79 GLU A C 1
ATOM 565 O O . GLU A 1 79 ? 18.019 5.684 -12.382 1.00 93.25 79 GLU A O 1
ATOM 570 N N . LEU A 1 80 ? 17.309 3.564 -12.150 1.00 91.81 80 LEU A N 1
ATOM 571 C CA . LEU A 1 80 ? 18.355 2.973 -12.988 1.00 91.81 80 LEU A CA 1
ATOM 572 C C . LEU A 1 80 ? 18.192 3.373 -14.460 1.00 91.81 80 LEU A C 1
ATOM 574 O O . LEU A 1 80 ? 19.184 3.703 -15.112 1.00 91.81 80 LEU A O 1
ATOM 578 N N . ALA A 1 81 ? 16.954 3.437 -14.954 1.00 90.19 81 ALA A N 1
ATOM 579 C CA . ALA A 1 81 ? 16.644 3.932 -16.290 1.00 90.19 81 ALA A CA 1
ATOM 580 C C . ALA A 1 81 ? 17.017 5.414 -16.452 1.00 90.19 81 ALA A C 1
ATOM 582 O O . ALA A 1 81 ? 17.650 5.787 -17.441 1.00 90.19 81 ALA A O 1
ATOM 583 N N . ALA A 1 82 ? 16.702 6.257 -15.464 1.00 91.06 82 ALA A N 1
ATOM 584 C CA . ALA A 1 82 ? 17.097 7.665 -15.463 1.00 91.06 82 ALA A CA 1
ATOM 585 C C . ALA A 1 82 ? 18.626 7.827 -15.451 1.00 91.06 82 ALA A C 1
ATOM 587 O O . ALA A 1 82 ? 19.175 8.668 -16.166 1.00 91.06 82 ALA A O 1
ATOM 588 N N . LYS A 1 83 ? 19.334 6.982 -14.690 1.00 89.19 83 LYS A N 1
ATOM 589 C CA . LYS A 1 83 ? 20.800 6.960 -14.671 1.00 89.19 83 LYS A CA 1
ATOM 590 C C . LYS A 1 83 ? 21.380 6.552 -16.026 1.00 89.19 83 LYS A C 1
ATOM 592 O O . LYS A 1 83 ? 22.282 7.233 -16.505 1.00 89.19 83 LYS A O 1
ATOM 597 N N . ALA A 1 84 ? 20.837 5.523 -16.676 1.00 87.62 84 ALA A N 1
ATOM 598 C CA . ALA A 1 84 ? 21.243 5.142 -18.031 1.00 87.62 84 ALA A CA 1
ATOM 599 C C . ALA A 1 84 ? 21.009 6.277 -19.042 1.00 87.62 84 ALA A C 1
ATOM 601 O O . ALA A 1 84 ? 21.874 6.577 -19.862 1.00 87.62 84 ALA A O 1
ATOM 602 N N . ALA A 1 85 ? 19.862 6.955 -18.948 1.00 89.50 85 ALA A N 1
ATOM 603 C CA . ALA A 1 85 ? 19.506 8.060 -19.834 1.00 89.50 85 ALA A CA 1
ATOM 604 C C . ALA A 1 85 ? 20.423 9.288 -19.680 1.00 89.50 85 ALA A C 1
ATOM 606 O O . ALA A 1 85 ? 20.557 10.070 -20.618 1.00 89.50 85 ALA A O 1
ATOM 607 N N . SER A 1 86 ? 21.090 9.446 -18.531 1.00 89.62 86 SER A N 1
ATOM 608 C CA . SER A 1 86 ? 22.063 10.525 -18.298 1.00 89.62 86 SER A CA 1
ATOM 609 C C . SER A 1 86 ? 23.364 10.387 -19.106 1.00 89.62 86 SER A C 1
ATOM 611 O O . SER A 1 86 ? 24.212 11.275 -19.050 1.00 89.62 86 SER A O 1
ATOM 613 N N . GLY A 1 87 ? 23.530 9.294 -19.863 1.00 76.50 87 GLY A N 1
ATOM 614 C CA . GLY A 1 87 ? 24.709 9.052 -20.699 1.00 76.50 87 GLY A CA 1
ATOM 615 C C . 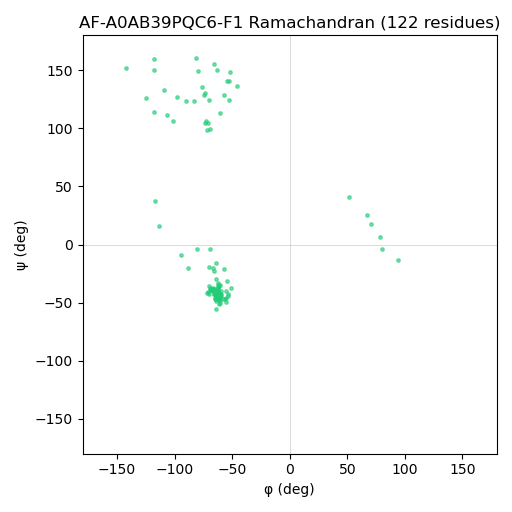GLY A 1 87 ? 25.936 8.569 -19.923 1.00 76.50 87 GLY A C 1
ATOM 616 O O . GLY A 1 87 ? 27.017 8.456 -20.493 1.00 76.50 87 GLY A O 1
ATOM 617 N N . VAL A 1 88 ? 25.780 8.285 -18.628 1.00 77.06 88 VAL A N 1
ATOM 618 C CA . VAL A 1 88 ? 26.794 7.613 -17.816 1.00 77.06 88 VAL A CA 1
ATOM 619 C C . VAL A 1 88 ? 26.656 6.110 -18.034 1.00 77.06 88 VAL A C 1
ATOM 621 O O . VAL A 1 88 ? 25.588 5.551 -17.776 1.00 77.06 88 VAL A O 1
ATOM 624 N N . ASP A 1 89 ? 27.734 5.453 -18.466 1.00 82.00 89 ASP A N 1
ATOM 625 C CA . ASP A 1 89 ? 27.776 3.992 -18.551 1.00 82.00 89 ASP A CA 1
ATOM 626 C C . ASP A 1 89 ? 27.368 3.382 -17.208 1.00 82.00 89 ASP A C 1
ATOM 628 O O . ASP A 1 89 ? 27.948 3.684 -16.158 1.00 82.00 89 ASP A O 1
ATOM 632 N N . LEU A 1 90 ? 26.354 2.516 -17.233 1.00 79.38 90 LEU A N 1
ATOM 633 C CA . LEU A 1 90 ? 25.933 1.804 -16.038 1.00 79.38 90 LEU A CA 1
ATOM 634 C C . LEU A 1 90 ? 27.006 0.771 -15.662 1.00 79.38 90 LEU A C 1
ATOM 636 O O . LEU A 1 90 ? 27.312 -0.118 -16.460 1.00 79.38 90 LEU A O 1
ATOM 640 N N . PRO A 1 91 ? 27.546 0.815 -14.431 1.00 86.62 91 PRO A N 1
ATOM 641 C CA . PRO A 1 91 ? 28.364 -0.267 -13.907 1.00 86.62 91 PRO A CA 1
ATOM 642 C C . PRO A 1 91 ? 27.650 -1.619 -14.038 1.00 86.62 91 PRO A C 1
ATOM 644 O O . PRO A 1 91 ? 26.436 -1.713 -13.864 1.00 86.62 91 PRO A O 1
ATOM 647 N N . ALA A 1 92 ? 28.401 -2.707 -14.227 1.00 84.50 92 ALA A N 1
ATOM 648 C CA . ALA A 1 92 ? 27.836 -4.061 -14.332 1.00 84.50 92 ALA A CA 1
ATOM 649 C C . ALA A 1 92 ? 26.990 -4.490 -13.110 1.00 84.50 92 ALA A C 1
ATOM 651 O O . ALA A 1 92 ? 26.183 -5.417 -13.191 1.00 84.50 92 ALA A O 1
ATOM 652 N N . LEU A 1 93 ? 27.190 -3.853 -11.950 1.00 86.06 93 LEU A N 1
ATOM 653 C CA . LEU A 1 93 ? 26.332 -4.042 -10.781 1.00 86.06 93 LEU A CA 1
ATOM 654 C C . LEU A 1 93 ? 24.947 -3.407 -10.976 1.00 86.06 93 LEU A C 1
ATOM 656 O O . LEU A 1 93 ? 23.952 -4.035 -10.633 1.00 86.06 93 LEU A O 1
ATOM 660 N N . ASP A 1 94 ? 24.880 -2.218 -11.572 1.00 88.25 94 ASP A N 1
ATOM 661 C CA . ASP A 1 94 ? 23.627 -1.500 -11.817 1.00 88.25 94 ASP A CA 1
ATOM 662 C C . ASP A 1 94 ? 22.786 -2.185 -12.902 1.00 88.25 94 ASP A C 1
ATOM 664 O O . ASP A 1 94 ? 21.572 -2.281 -12.761 1.00 88.25 94 ASP A O 1
ATOM 668 N N . VAL A 1 95 ? 23.422 -2.760 -13.929 1.00 86.62 95 VAL A N 1
ATOM 669 C CA . VAL A 1 95 ? 22.724 -3.578 -14.942 1.00 86.62 95 VAL A CA 1
ATOM 670 C C . VAL A 1 95 ? 22.095 -4.826 -14.311 1.00 86.62 95 VAL A C 1
ATOM 672 O O . VAL A 1 95 ? 20.947 -5.159 -14.594 1.00 86.62 95 VAL A O 1
ATOM 675 N N . ARG A 1 96 ? 22.814 -5.504 -13.406 1.00 91.56 96 ARG A N 1
ATOM 676 C CA . ARG A 1 96 ? 22.263 -6.652 -12.664 1.00 91.56 96 ARG A CA 1
ATOM 677 C C . ARG A 1 96 ? 21.144 -6.240 -11.712 1.00 91.56 96 ARG A C 1
ATOM 679 O O . ARG A 1 96 ? 20.152 -6.952 -11.608 1.00 91.56 96 ARG A O 1
ATOM 686 N N . ALA A 1 97 ? 21.294 -5.100 -11.041 1.00 90.19 97 ALA A N 1
ATOM 687 C CA . ALA A 1 97 ? 20.259 -4.553 -10.171 1.00 90.19 97 ALA A CA 1
ATOM 688 C C . ALA A 1 97 ? 18.984 -4.207 -10.951 1.00 90.19 97 ALA A C 1
ATOM 690 O O . ALA A 1 97 ? 17.890 -4.400 -10.427 1.00 90.19 97 ALA A O 1
ATOM 691 N N . TRP A 1 98 ? 19.120 -3.752 -12.200 1.00 92.06 98 TRP A N 1
ATOM 692 C CA . TRP A 1 98 ? 17.981 -3.527 -13.085 1.00 92.06 98 TRP 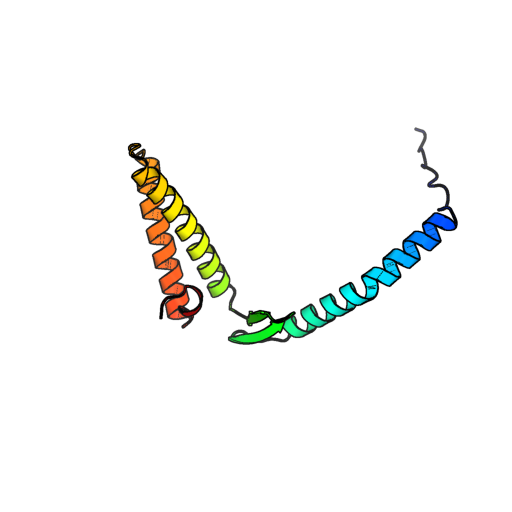A CA 1
ATOM 693 C C . TRP A 1 98 ? 17.273 -4.849 -13.394 1.00 92.06 98 TRP A C 1
ATOM 695 O O . TRP A 1 98 ? 16.090 -4.974 -13.090 1.00 92.06 98 TRP A O 1
ATOM 705 N N . GLY A 1 99 ? 17.984 -5.861 -13.905 1.00 91.56 99 GLY A N 1
ATOM 706 C CA . GLY A 1 99 ? 17.373 -7.165 -14.204 1.00 91.56 99 GLY A CA 1
ATOM 707 C C . GLY A 1 99 ? 16.672 -7.789 -12.990 1.00 91.56 99 GLY A C 1
ATOM 708 O O . GLY A 1 99 ? 15.551 -8.275 -13.096 1.00 91.56 99 GLY A O 1
ATOM 709 N N . PHE A 1 100 ? 17.275 -7.675 -11.803 1.00 94.62 100 PHE A N 1
ATOM 710 C CA . PHE A 1 100 ? 16.652 -8.127 -10.559 1.00 94.62 100 PHE A CA 1
ATOM 711 C C . PHE A 1 100 ? 15.364 -7.357 -10.213 1.00 94.62 100 PHE A C 1
ATOM 713 O O . PHE A 1 100 ? 14.391 -7.955 -9.758 1.00 94.62 100 PHE A O 1
ATOM 720 N N . ALA A 1 101 ? 15.323 -6.041 -10.445 1.00 94.06 101 ALA A N 1
ATOM 721 C CA . ALA A 1 101 ? 14.109 -5.252 -10.242 1.00 94.06 101 ALA A CA 1
ATOM 722 C C . ALA A 1 101 ? 12.979 -5.688 -11.195 1.00 94.06 101 ALA A C 1
ATOM 724 O O . ALA A 1 101 ? 11.837 -5.830 -10.762 1.00 94.06 101 ALA A O 1
ATOM 725 N N . GLU A 1 102 ? 13.290 -5.976 -12.461 1.00 94.88 102 GLU A N 1
ATOM 726 C CA . GLU A 1 102 ? 12.307 -6.488 -13.427 1.00 94.88 102 GLU A CA 1
ATOM 727 C C . GLU A 1 102 ? 11.759 -7.863 -13.023 1.00 94.88 102 GLU A C 1
ATOM 729 O O . GLU A 1 102 ? 10.548 -8.091 -13.084 1.00 94.88 102 GLU A O 1
ATOM 734 N N . GLU A 1 103 ? 12.621 -8.762 -12.544 1.00 96.62 103 GLU A N 1
ATOM 735 C CA . GLU A 1 103 ? 12.212 -10.071 -12.024 1.00 96.62 103 GLU A CA 1
ATOM 736 C C . GLU A 1 103 ? 11.286 -9.941 -10.806 1.00 96.62 103 GLU A C 1
ATOM 738 O O . GLU A 1 103 ? 10.248 -10.609 -10.740 1.00 96.62 103 GLU A O 1
ATOM 743 N N . LEU A 1 104 ? 11.612 -9.048 -9.863 1.00 96.75 104 LEU A N 1
ATOM 744 C CA . LEU A 1 104 ? 10.766 -8.771 -8.700 1.00 96.75 104 LEU A CA 1
ATOM 745 C C . LEU A 1 104 ? 9.399 -8.212 -9.108 1.00 96.75 104 LEU A C 1
ATOM 747 O O . LEU A 1 104 ? 8.374 -8.677 -8.601 1.00 96.75 104 LEU A O 1
ATOM 751 N N . MET A 1 105 ? 9.360 -7.263 -10.048 1.00 97.00 105 MET A N 1
ATOM 752 C CA . MET A 1 105 ? 8.104 -6.734 -10.587 1.00 97.00 105 MET A CA 1
ATOM 753 C C . MET A 1 105 ? 7.271 -7.835 -11.250 1.00 97.00 105 MET A C 1
ATOM 755 O O . MET A 1 105 ? 6.064 -7.916 -11.016 1.00 97.00 105 MET A O 1
ATOM 759 N N . ALA A 1 106 ? 7.893 -8.710 -12.044 1.00 96.38 106 ALA A N 1
ATOM 760 C CA . ALA A 1 106 ? 7.207 -9.817 -12.704 1.00 96.38 106 ALA A CA 1
ATOM 761 C C . ALA A 1 106 ? 6.631 -10.826 -11.693 1.00 96.38 106 ALA A C 1
ATOM 763 O O . ALA A 1 106 ? 5.468 -11.224 -11.814 1.00 96.38 106 ALA A O 1
ATOM 764 N N . GLY A 1 107 ? 7.402 -11.198 -10.666 1.00 96.75 107 GLY A N 1
ATOM 765 C CA . GLY A 1 107 ? 6.951 -12.094 -9.597 1.00 96.75 107 GLY A CA 1
ATOM 766 C C . GLY A 1 107 ? 5.806 -11.505 -8.766 1.00 96.75 107 GLY A C 1
ATOM 767 O O . GLY A 1 107 ? 4.809 -12.182 -8.488 1.00 96.75 107 GLY A O 1
ATOM 768 N N . ALA A 1 108 ? 5.898 -10.218 -8.430 1.00 96.38 108 ALA A N 1
ATOM 769 C CA . ALA A 1 108 ? 4.830 -9.498 -7.749 1.00 96.38 108 ALA A CA 1
ATOM 770 C C . ALA A 1 108 ? 3.560 -9.415 -8.609 1.00 96.38 108 ALA A C 1
ATOM 772 O O . ALA A 1 108 ? 2.470 -9.746 -8.137 1.00 96.38 108 ALA A O 1
ATOM 773 N N . ARG A 1 109 ? 3.690 -9.078 -9.899 1.00 96.50 109 ARG A N 1
ATOM 774 C CA . ARG A 1 109 ? 2.567 -9.041 -10.845 1.00 96.50 109 ARG A CA 1
ATOM 775 C C . ARG A 1 109 ? 1.891 -10.403 -10.986 1.00 96.50 109 ARG A C 1
ATOM 777 O O . ARG A 1 109 ? 0.667 -10.459 -11.027 1.00 96.50 109 ARG A O 1
ATOM 784 N N . ALA A 1 110 ? 2.650 -11.499 -11.012 1.00 97.00 110 ALA A N 1
ATOM 785 C CA . A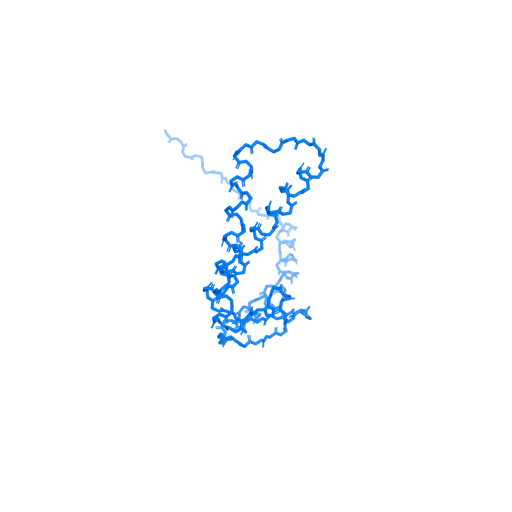LA A 1 110 ? 2.086 -12.849 -11.032 1.00 97.00 110 ALA A CA 1
ATOM 786 C C . ALA A 1 110 ? 1.269 -13.154 -9.762 1.00 97.00 110 ALA A C 1
ATOM 788 O O . ALA A 1 110 ? 0.185 -13.735 -9.842 1.00 97.00 110 ALA A O 1
ATOM 789 N N . THR A 1 111 ? 1.753 -12.71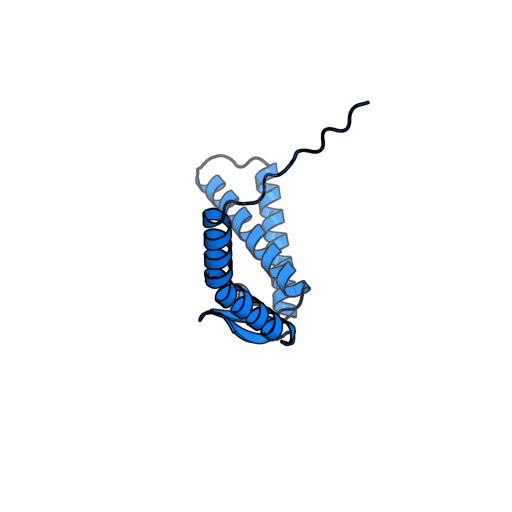5 -8.597 1.00 96.56 111 THR A N 1
ATOM 790 C CA . THR A 1 111 ? 1.038 -12.857 -7.319 1.00 96.56 111 THR A CA 1
ATOM 791 C C . THR A 1 111 ? -0.261 -12.050 -7.313 1.00 96.56 111 THR A C 1
ATOM 793 O O . THR A 1 111 ? -1.317 -12.587 -6.974 1.00 96.56 111 THR A O 1
ATOM 796 N N . LEU A 1 112 ? -0.213 -10.793 -7.763 1.00 95.25 112 LEU A N 1
ATOM 797 C CA . LEU A 1 112 ? -1.389 -9.930 -7.895 1.00 95.25 112 LEU A CA 1
ATOM 798 C C . LEU A 1 112 ? -2.398 -10.492 -8.904 1.00 95.25 112 LEU A C 1
ATOM 800 O O . LEU A 1 112 ? -3.589 -10.549 -8.608 1.00 95.25 112 LEU A O 1
ATOM 804 N N . ALA A 1 113 ? -1.937 -10.988 -10.054 1.00 95.44 113 ALA A N 1
ATOM 805 C CA . ALA A 1 113 ? -2.785 -11.631 -11.057 1.00 95.44 113 ALA A CA 1
ATOM 806 C C . ALA A 1 113 ? -3.502 -12.861 -10.496 1.00 95.44 113 ALA A C 1
ATOM 808 O O . ALA A 1 113 ? -4.709 -13.008 -10.676 1.00 95.44 113 ALA A O 1
ATOM 809 N N . LYS A 1 114 ? -2.789 -13.713 -9.753 1.00 94.69 114 LYS A N 1
ATOM 810 C CA . LYS A 1 114 ? -3.379 -14.883 -9.091 1.00 94.69 114 LYS A CA 1
ATOM 811 C C . LYS A 1 114 ? -4.440 -14.494 -8.058 1.00 94.69 114 LYS A C 1
ATOM 813 O O . LYS A 1 114 ? -5.410 -15.224 -7.883 1.00 94.69 114 LYS A O 1
ATOM 818 N N . ALA A 1 115 ? -4.262 -13.357 -7.390 1.00 92.31 115 ALA A N 1
ATOM 819 C CA . ALA A 1 115 ? -5.240 -12.806 -6.459 1.00 92.31 115 ALA A CA 1
ATOM 820 C C . ALA A 1 115 ? -6.393 -12.050 -7.148 1.00 92.31 115 ALA A C 1
ATOM 822 O O . ALA A 1 115 ? -7.301 -11.593 -6.459 1.00 92.31 115 ALA A O 1
ATOM 823 N N . GLY A 1 116 ? -6.363 -11.893 -8.478 1.00 92.94 116 GLY A N 1
ATOM 824 C CA . GLY A 1 116 ? -7.330 -11.081 -9.220 1.00 92.94 116 GLY A CA 1
ATOM 825 C C . GLY A 1 116 ? -7.217 -9.583 -8.927 1.00 92.94 116 GLY A C 1
ATOM 826 O O . GLY A 1 116 ? -8.210 -8.877 -9.047 1.00 92.94 116 GLY A O 1
ATOM 827 N N . ARG A 1 117 ? -6.032 -9.111 -8.507 1.00 93.88 117 ARG A N 1
ATOM 828 C CA . ARG A 1 117 ? -5.786 -7.744 -8.017 1.00 93.88 117 ARG A CA 1
ATOM 829 C C . ARG A 1 117 ? -4.799 -6.924 -8.860 1.00 93.88 117 ARG A C 1
ATOM 831 O O . ARG A 1 117 ? -3.970 -6.193 -8.323 1.00 93.88 117 ARG A O 1
ATOM 838 N N . LEU A 1 118 ? -4.834 -7.075 -10.186 1.00 93.94 118 LEU A N 1
ATOM 839 C CA . LEU A 1 118 ? -4.011 -6.251 -11.093 1.00 93.94 118 LEU A CA 1
ATOM 840 C C . LEU A 1 118 ? -4.477 -4.787 -11.164 1.00 93.94 118 LEU A C 1
ATOM 842 O O . LEU A 1 118 ? -3.676 -3.914 -11.505 1.00 93.94 118 LEU A O 1
ATOM 846 N N . ASP A 1 119 ? -5.724 -4.522 -10.757 1.00 92.44 119 ASP A N 1
ATOM 847 C CA . ASP A 1 119 ? -6.289 -3.180 -10.574 1.00 92.44 119 ASP A CA 1
ATOM 848 C C . ASP A 1 119 ? -5.384 -2.290 -9.713 1.00 92.44 119 ASP A C 1
ATOM 850 O O . ASP A 1 119 ? -5.200 -1.114 -10.017 1.00 92.44 119 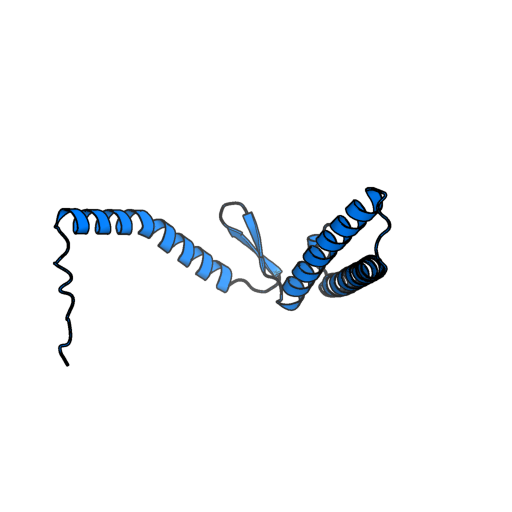ASP A O 1
ATOM 854 N N . LEU A 1 120 ? -4.748 -2.875 -8.694 1.00 90.56 120 LEU A N 1
ATOM 855 C CA . LEU A 1 120 ? -3.910 -2.163 -7.729 1.00 90.56 120 LEU A CA 1
ATOM 856 C C . LEU A 1 120 ? -2.631 -1.563 -8.322 1.00 90.56 120 LEU A C 1
ATOM 858 O O . LEU A 1 120 ? -2.058 -0.659 -7.725 1.00 90.56 120 LEU A O 1
ATOM 862 N N . ILE A 1 121 ? -2.178 -2.048 -9.479 1.00 92.06 121 ILE A N 1
ATOM 863 C CA . ILE A 1 121 ? -0.974 -1.543 -10.157 1.00 92.06 121 ILE A CA 1
ATOM 864 C C . ILE A 1 121 ? -1.300 -0.857 -11.491 1.00 92.06 121 ILE A C 1
ATOM 866 O O . ILE A 1 121 ? -0.412 -0.658 -12.317 1.00 92.06 121 ILE A O 1
ATOM 870 N N . GLY A 1 122 ? -2.573 -0.511 -11.724 1.00 83.94 122 GLY A N 1
ATOM 871 C CA . GLY A 1 122 ? -3.012 0.204 -12.927 1.00 83.94 122 GLY A CA 1
ATOM 872 C C . GLY A 1 122 ? -2.958 -0.624 -14.215 1.00 83.94 122 GLY A C 1
ATOM 873 O O . GLY A 1 122 ? -2.972 -0.060 -15.308 1.00 83.94 122 GLY A O 1
ATOM 874 N N . VAL A 1 123 ? -2.888 -1.953 -14.105 1.00 74.94 123 VAL A N 1
ATOM 875 C CA . VAL A 1 123 ? -2.887 -2.873 -15.246 1.00 74.94 123 VAL A CA 1
ATOM 876 C C . VAL A 1 123 ? -4.292 -3.459 -15.371 1.00 74.94 123 VAL A C 1
ATOM 878 O O . VAL A 1 123 ? -4.689 -4.287 -14.554 1.00 74.94 123 VAL A O 1
ATOM 881 N N . SER A 1 124 ? -5.042 -3.008 -16.380 1.00 53.19 124 SER A N 1
ATOM 882 C CA . SER A 1 124 ? -6.386 -3.513 -16.716 1.00 53.19 124 SER A CA 1
ATOM 883 C C . SER A 1 124 ? -6.383 -4.295 -18.022 1.00 53.19 124 SER A C 1
ATOM 885 O O . SER A 1 124 ? -5.536 -3.982 -18.890 1.00 53.19 124 SER A O 1
#

Secondary structure (DSSP, 8-state):
--------PPPPHHHHHHHHHHHHHHHHHHHHHHHHHHHHTTPPTT-EEEETTEEEE---HHHHHHHHHHHHHHHHHHHHHHHHHTTPPPPHHHHHHHHHHHHHHHHHHHHHHHTT-GGGGT--